Protein AF-A0A5A8ADT7-F1 (afdb_monomer_lite)

pLDDT: mean 79.93, std 19.68, range [33.81, 96.44]

Sequence (82 aa):
MKEIAYDNGFINRWELERYDAKWINKIGPLAKAFFDANPERLTDDDIEEICAGEQGEVDETYGNLHGFKELLESLNDYFNNH

Radius of gyration: 13.43 Å; chains: 1; bounding box: 29×23×39 Å

Structure (mmCIF, N/CA/C/O backbone):
data_AF-A0A5A8ADT7-F1
#
_entry.id   AF-A0A5A8ADT7-F1
#
loop_
_atom_site.group_PDB
_atom_site.id
_atom_site.type_symbol
_atom_site.label_atom_id
_atom_site.label_alt_id
_atom_site.label_comp_id
_atom_site.label_asym_id
_atom_site.label_entity_id
_atom_site.label_seq_id
_atom_site.pdbx_PDB_ins_code
_atom_site.Cartn_x
_atom_site.Cartn_y
_atom_site.Cartn_z
_atom_site.occupancy
_atom_site.B_iso_or_equiv
_atom_site.auth_seq_id
_atom_site.auth_comp_id
_atom_site.auth_asym_id
_atom_site.auth_atom_id
_atom_site.pdbx_PDB_model_num
ATOM 1 N N . MET A 1 1 ? -16.182 -3.265 -14.461 1.00 41.78 1 MET A N 1
ATOM 2 C CA . MET A 1 1 ? -14.857 -3.098 -13.816 1.00 41.78 1 MET A CA 1
ATOM 3 C C . MET A 1 1 ? -13.726 -2.942 -14.840 1.00 41.78 1 MET A C 1
ATOM 5 O O . MET A 1 1 ? -12.661 -3.513 -14.673 1.00 41.78 1 MET A O 1
ATOM 9 N N . LYS A 1 2 ? -13.953 -2.198 -15.931 1.00 39.06 2 LYS A N 1
ATOM 10 C CA . LYS A 1 2 ? -12.939 -1.877 -16.955 1.00 39.06 2 LYS A CA 1
ATOM 11 C C . LYS A 1 2 ? -12.834 -0.369 -17.211 1.00 39.06 2 LYS A C 1
ATOM 13 O O . LYS A 1 2 ? -12.050 0.031 -18.053 1.00 39.06 2 LYS A O 1
ATOM 18 N N . GLU A 1 3 ? -13.638 0.437 -16.522 1.00 33.81 3 GLU A N 1
ATOM 19 C CA . GLU A 1 3 ? -13.856 1.854 -16.840 1.00 33.81 3 GLU A CA 1
ATOM 20 C C . GLU A 1 3 ? -13.075 2.802 -15.920 1.00 33.81 3 GLU A C 1
ATOM 22 O O . GLU A 1 3 ? -12.819 3.928 -16.312 1.00 33.81 3 GLU A O 1
ATOM 27 N N . ILE A 1 4 ? -12.606 2.334 -14.760 1.00 43.91 4 ILE A N 1
ATOM 28 C CA . ILE A 1 4 ? -11.983 3.190 -13.732 1.00 43.91 4 ILE A CA 1
ATOM 29 C C . ILE A 1 4 ? -10.514 3.535 -14.066 1.00 43.91 4 ILE A C 1
ATOM 31 O O . ILE A 1 4 ? -9.990 4.544 -13.623 1.00 43.91 4 ILE A O 1
ATOM 35 N N . ALA A 1 5 ? -9.864 2.771 -14.952 1.00 41.09 5 ALA A N 1
ATOM 36 C CA . ALA A 1 5 ? -8.491 3.042 -15.401 1.00 41.09 5 ALA A CA 1
ATOM 37 C C . ALA A 1 5 ? -8.392 3.989 -16.621 1.00 41.09 5 ALA A C 1
ATOM 39 O O . ALA A 1 5 ? -7.292 4.233 -17.110 1.00 41.09 5 ALA A O 1
ATOM 40 N N . TYR A 1 6 ? -9.518 4.474 -17.163 1.00 41.12 6 TYR A N 1
ATOM 41 C CA . TYR A 1 6 ? -9.531 5.282 -18.392 1.00 41.12 6 TYR A CA 1
ATOM 42 C C . TYR A 1 6 ? -9.410 6.797 -18.161 1.00 41.12 6 TYR A C 1
ATOM 44 O O . TYR A 1 6 ? -9.050 7.494 -19.109 1.00 41.12 6 TYR A O 1
ATOM 52 N N . ASP A 1 7 ? -9.694 7.312 -16.959 1.00 38.78 7 ASP A N 1
ATOM 53 C CA . ASP A 1 7 ? -10.006 8.745 -16.793 1.00 38.78 7 ASP A CA 1
ATOM 54 C C . ASP A 1 7 ? -8.836 9.628 -16.307 1.00 38.78 7 ASP A C 1
ATOM 56 O O . ASP A 1 7 ? -8.877 10.842 -16.481 1.00 38.78 7 ASP A O 1
ATOM 60 N N . ASN A 1 8 ? -7.730 9.048 -15.816 1.00 42.09 8 ASN A N 1
ATOM 61 C CA . ASN A 1 8 ? -6.604 9.830 -15.263 1.00 42.09 8 ASN A CA 1
ATOM 62 C C . ASN A 1 8 ? -5.449 10.099 -16.255 1.00 42.09 8 ASN A C 1
ATOM 64 O O . ASN A 1 8 ? -4.409 10.627 -15.874 1.00 42.09 8 ASN A O 1
ATOM 68 N N . GLY A 1 9 ? -5.596 9.759 -17.542 1.00 46.44 9 GLY A N 1
ATOM 69 C CA . GLY A 1 9 ? -4.709 10.257 -18.609 1.00 46.44 9 GLY A CA 1
ATOM 70 C C . GLY A 1 9 ? -3.268 9.716 -18.677 1.00 46.44 9 GLY A C 1
ATOM 71 O O . GLY A 1 9 ? -2.532 10.147 -19.560 1.00 46.44 9 GLY A O 1
ATOM 72 N N . PHE A 1 10 ? -2.861 8.765 -17.830 1.00 46.94 10 PHE A N 1
ATOM 73 C CA . PHE A 1 10 ? -1.497 8.199 -17.857 1.00 46.94 10 PHE A CA 1
ATOM 74 C C . PHE A 1 10 ? -1.310 7.017 -18.826 1.00 46.94 10 PHE A C 1
ATOM 76 O O . PHE A 1 10 ? -0.208 6.779 -19.303 1.00 46.94 10 PHE A O 1
ATOM 83 N N . ILE A 1 11 ? -2.375 6.297 -19.200 1.00 47.81 11 ILE A N 1
ATOM 84 C CA . ILE A 1 11 ? -2.260 5.093 -20.039 1.00 47.81 11 ILE A CA 1
ATOM 85 C C . ILE A 1 11 ? -3.324 5.097 -21.136 1.00 47.81 11 ILE A C 1
ATOM 87 O O . ILE A 1 11 ? -4.523 4.972 -20.896 1.00 47.81 11 ILE A O 1
ATOM 91 N N . ASN A 1 12 ? -2.879 5.184 -22.385 1.00 44.75 12 ASN A N 1
ATOM 92 C CA . ASN A 1 12 ? -3.710 4.922 -23.555 1.00 44.75 12 ASN A CA 1
ATOM 93 C C . ASN A 1 12 ? -3.824 3.390 -23.743 1.00 44.75 12 ASN A C 1
ATOM 95 O O . ASN A 1 12 ? -2.830 2.680 -23.641 1.00 44.75 12 ASN A O 1
ATOM 99 N N . ARG A 1 13 ? -5.013 2.871 -24.097 1.00 42.75 13 ARG A N 1
ATOM 100 C CA . ARG A 1 13 ? -5.314 1.438 -24.367 1.00 42.75 13 ARG A CA 1
ATOM 101 C C . ARG A 1 13 ? -4.365 0.694 -25.337 1.00 42.75 13 ARG A C 1
ATOM 103 O O . ARG A 1 13 ? -4.513 -0.512 -25.525 1.00 42.75 13 ARG A O 1
ATOM 110 N N . TRP A 1 14 ? -3.464 1.408 -26.004 1.00 44.84 14 TRP A N 1
ATOM 111 C CA . TRP A 1 14 ? -2.480 0.925 -26.971 1.00 44.84 14 TRP A CA 1
ATOM 112 C C . TRP A 1 14 ? -1.033 0.943 -26.450 1.00 44.84 14 TRP A C 1
ATOM 114 O O . TRP A 1 14 ? -0.171 0.326 -27.071 1.00 44.84 14 TRP A O 1
ATOM 124 N N . GLU A 1 15 ? -0.767 1.594 -25.317 1.00 47.16 15 GLU A N 1
ATOM 125 C CA . GLU A 1 15 ? 0.545 1.673 -24.670 1.00 47.16 15 GLU A CA 1
ATOM 126 C C . GLU A 1 15 ? 0.402 1.218 -23.220 1.00 47.16 15 GLU A C 1
ATOM 128 O O . GLU A 1 15 ? 0.132 2.012 -22.332 1.00 47.16 15 GLU A O 1
ATOM 133 N N . LEU A 1 16 ? 0.552 -0.088 -22.975 1.00 50.91 16 LEU A N 1
ATOM 134 C CA . LEU A 1 16 ? 0.724 -0.594 -21.613 1.00 50.91 16 LEU A CA 1
ATOM 135 C C . LEU A 1 16 ? 1.968 0.078 -21.026 1.00 50.91 16 LEU A C 1
ATOM 137 O O . LEU A 1 16 ? 3.076 -0.228 -21.481 1.00 50.91 16 LEU A O 1
ATOM 141 N N . GLU A 1 17 ? 1.800 0.963 -20.040 1.00 54.97 17 GLU A N 1
ATOM 142 C CA . GLU A 1 17 ? 2.928 1.408 -19.226 1.00 54.97 17 GLU A CA 1
ATOM 143 C C . GLU A 1 17 ? 3.639 0.161 -18.701 1.00 54.97 17 GLU A C 1
ATOM 145 O O . GLU A 1 17 ? 3.065 -0.702 -18.029 1.00 54.97 17 GLU A O 1
ATOM 150 N N . ARG A 1 18 ? 4.898 0.011 -19.106 1.00 61.28 18 ARG A N 1
ATOM 151 C CA . ARG A 1 18 ? 5.744 -1.079 -18.639 1.00 61.28 18 ARG A CA 1
ATOM 152 C C . ARG A 1 18 ? 6.410 -0.613 -17.361 1.00 61.28 18 ARG A C 1
ATOM 154 O O . ARG A 1 18 ? 7.518 -0.089 -17.406 1.00 61.28 18 ARG A O 1
ATOM 161 N N . TYR A 1 19 ? 5.740 -0.817 -16.234 1.00 68.44 19 TYR A N 1
ATOM 162 C CA . TYR A 1 19 ? 6.399 -0.691 -14.940 1.00 68.44 19 TYR A CA 1
ATOM 163 C C . TYR A 1 19 ? 7.510 -1.742 -14.831 1.00 68.44 19 TYR A C 1
ATOM 165 O O . TYR A 1 19 ? 7.345 -2.885 -15.273 1.00 68.44 19 TYR A O 1
ATOM 173 N N . ASP A 1 20 ? 8.653 -1.361 -14.258 1.00 81.50 20 ASP A N 1
ATOM 174 C CA . ASP A 1 20 ? 9.751 -2.299 -14.032 1.00 81.50 20 ASP A CA 1
ATOM 175 C C . ASP A 1 20 ? 9.263 -3.439 -13.123 1.00 81.50 20 ASP A C 1
ATOM 177 O O . ASP A 1 20 ? 8.733 -3.214 -12.029 1.00 81.50 20 ASP A O 1
ATOM 181 N N . ALA A 1 21 ? 9.465 -4.683 -13.568 1.00 82.50 21 ALA A N 1
ATOM 182 C CA . ALA A 1 21 ? 9.097 -5.878 -12.820 1.00 82.50 21 ALA A CA 1
ATOM 183 C C . ALA A 1 21 ? 9.704 -5.891 -11.409 1.00 82.50 21 ALA A C 1
ATOM 185 O O . ALA A 1 21 ? 9.100 -6.446 -10.492 1.00 82.50 21 ALA A O 1
ATOM 186 N N . LYS A 1 22 ? 10.869 -5.259 -11.207 1.00 87.81 22 LYS A N 1
ATOM 187 C CA . LYS A 1 22 ? 11.471 -5.064 -9.884 1.00 87.81 22 LYS A CA 1
ATOM 188 C C . LYS A 1 22 ? 10.509 -4.355 -8.927 1.00 87.81 22 LYS A C 1
ATOM 190 O O . LYS A 1 22 ? 10.348 -4.812 -7.798 1.00 87.81 22 LYS A O 1
ATOM 195 N N . TRP A 1 23 ? 9.875 -3.269 -9.365 1.00 87.75 23 TRP A N 1
ATOM 196 C CA . TRP A 1 23 ? 8.978 -2.469 -8.531 1.00 87.75 23 TRP A CA 1
ATOM 197 C C . TRP A 1 23 ? 7.631 -3.146 -8.329 1.00 87.75 23 TRP A C 1
ATOM 199 O O . TRP A 1 23 ? 7.153 -3.193 -7.200 1.00 87.75 23 TRP A O 1
ATOM 209 N N . ILE A 1 24 ? 7.085 -3.786 -9.369 1.00 85.06 24 ILE A N 1
ATOM 210 C CA . ILE A 1 24 ? 5.863 -4.599 -9.250 1.00 85.06 24 ILE A CA 1
ATOM 211 C C . ILE A 1 24 ? 6.056 -5.702 -8.198 1.00 85.06 24 ILE A C 1
ATOM 213 O O . ILE A 1 24 ? 5.231 -5.864 -7.299 1.00 85.06 24 ILE A O 1
ATOM 217 N N . ASN A 1 25 ? 7.170 -6.437 -8.273 1.00 87.19 25 ASN A N 1
ATOM 218 C CA . ASN A 1 25 ? 7.470 -7.528 -7.344 1.00 87.19 25 ASN A CA 1
ATOM 219 C C . ASN A 1 25 ? 7.793 -7.043 -5.924 1.00 87.19 25 ASN A C 1
ATOM 221 O O . ASN A 1 25 ? 7.683 -7.828 -4.984 1.00 87.19 25 ASN A O 1
ATOM 225 N N . LYS A 1 26 ? 8.206 -5.780 -5.762 1.00 91.12 26 LYS A N 1
ATOM 226 C CA . LYS A 1 26 ? 8.507 -5.179 -4.458 1.00 91.12 26 LYS A CA 1
ATOM 227 C C . LYS A 1 26 ? 7.250 -4.612 -3.793 1.00 91.12 26 LYS A C 1
ATOM 229 O O . LYS A 1 26 ? 6.976 -4.946 -2.647 1.00 91.12 26 LYS A O 1
ATOM 234 N N . ILE A 1 27 ? 6.477 -3.802 -4.514 1.00 91.81 27 ILE A N 1
ATOM 235 C CA . ILE A 1 27 ? 5.310 -3.078 -3.986 1.00 91.81 27 ILE A CA 1
ATOM 236 C C . ILE A 1 27 ? 4.083 -3.989 -3.905 1.00 91.81 27 ILE A C 1
ATOM 238 O O . ILE A 1 27 ? 3.358 -3.945 -2.918 1.00 91.81 27 ILE A O 1
ATOM 242 N N . GLY A 1 28 ? 3.864 -4.860 -4.896 1.00 92.00 28 GLY A N 1
ATOM 243 C CA . GLY A 1 28 ? 2.664 -5.701 -4.979 1.00 92.00 28 GLY A CA 1
ATOM 244 C C . GLY A 1 28 ? 2.390 -6.542 -3.721 1.00 92.00 28 GLY A C 1
ATOM 245 O O . GLY A 1 28 ? 1.276 -6.492 -3.199 1.00 92.00 28 GLY A O 1
ATOM 246 N N . PRO A 1 29 ? 3.377 -7.287 -3.183 1.00 93.88 29 PRO A N 1
ATOM 247 C CA . PRO A 1 29 ? 3.197 -8.037 -1.941 1.00 93.88 29 PRO A CA 1
ATOM 248 C C . PRO A 1 29 ? 2.925 -7.154 -0.716 1.00 93.88 29 PRO A C 1
ATOM 250 O O . PRO A 1 29 ? 2.155 -7.561 0.150 1.00 93.88 29 PRO A O 1
ATOM 253 N N . LEU A 1 30 ? 3.523 -5.959 -0.646 1.00 94.06 30 LEU A N 1
ATOM 254 C CA . LEU A 1 30 ? 3.326 -5.011 0.457 1.00 94.06 30 LEU A CA 1
ATOM 255 C C . LEU A 1 30 ? 1.924 -4.403 0.419 1.00 94.06 30 LEU A C 1
ATOM 257 O O . LEU A 1 30 ? 1.230 -4.407 1.430 1.00 94.06 30 LEU A O 1
ATOM 261 N N . ALA A 1 31 ? 1.474 -3.976 -0.762 1.00 93.56 31 ALA A N 1
ATOM 262 C CA . ALA A 1 31 ? 0.115 -3.490 -0.972 1.00 93.56 31 ALA A CA 1
ATOM 263 C C . ALA A 1 31 ? -0.907 -4.578 -0.623 1.00 93.56 31 ALA A C 1
ATOM 265 O O . ALA A 1 31 ? -1.864 -4.331 0.107 1.00 93.56 31 ALA A O 1
ATOM 266 N N . LYS A 1 32 ? -0.661 -5.820 -1.062 1.00 92.50 32 LYS A N 1
ATOM 267 C CA . LYS A 1 32 ? -1.502 -6.956 -0.686 1.00 92.50 32 LYS A CA 1
ATOM 268 C C . LYS A 1 32 ? -1.544 -7.164 0.831 1.00 92.50 32 LYS A C 1
ATOM 270 O O . LYS A 1 32 ? -2.629 -7.335 1.371 1.00 92.50 32 LYS A O 1
ATOM 275 N N . ALA A 1 33 ? -0.398 -7.154 1.511 1.00 93.81 33 ALA A N 1
ATOM 276 C CA . ALA A 1 33 ? -0.346 -7.332 2.960 1.00 93.81 33 ALA A CA 1
ATOM 277 C C . ALA A 1 33 ? -1.094 -6.216 3.709 1.00 93.81 33 ALA A C 1
ATOM 279 O O . ALA A 1 33 ? -1.824 -6.502 4.655 1.00 93.81 33 ALA A O 1
ATOM 280 N N . PHE A 1 34 ? -0.957 -4.968 3.254 1.00 96.44 34 PHE A N 1
ATOM 281 C CA . PHE A 1 34 ? -1.666 -3.820 3.813 1.00 96.44 34 PHE A CA 1
ATOM 282 C C . PHE A 1 34 ? -3.189 -3.956 3.664 1.00 96.44 34 PHE A C 1
ATOM 284 O O . PHE A 1 34 ? -3.905 -3.869 4.660 1.00 96.44 34 PHE A O 1
ATOM 291 N N . PHE A 1 35 ? -3.699 -4.237 2.462 1.00 96.06 35 PHE A N 1
ATOM 292 C CA . PHE A 1 35 ? -5.147 -4.356 2.240 1.00 96.06 35 PHE A CA 1
ATOM 293 C C . PHE A 1 35 ? -5.748 -5.653 2.796 1.00 96.06 35 PHE A C 1
ATOM 295 O O . PHE A 1 35 ? -6.911 -5.665 3.180 1.00 96.06 35 PHE A O 1
ATOM 302 N N . ASP A 1 36 ? -4.977 -6.738 2.906 1.00 94.81 36 ASP A N 1
ATOM 303 C CA . ASP A 1 36 ? -5.428 -7.938 3.621 1.00 94.81 36 ASP A CA 1
ATOM 304 C C . ASP A 1 36 ? -5.608 -7.655 5.127 1.00 94.81 36 ASP A C 1
ATOM 306 O O . ASP A 1 36 ? -6.496 -8.228 5.760 1.00 94.81 36 ASP A O 1
ATOM 310 N N . ALA A 1 37 ? -4.771 -6.784 5.706 1.00 95.75 37 ALA A N 1
ATOM 311 C CA . ALA A 1 37 ? -4.846 -6.385 7.112 1.00 95.75 37 ALA A CA 1
ATOM 312 C C . ALA A 1 37 ? -5.889 -5.286 7.382 1.00 95.75 37 ALA A C 1
ATOM 314 O O . ALA A 1 37 ? -6.413 -5.222 8.493 1.00 95.75 37 ALA A O 1
ATOM 315 N N . ASN A 1 38 ? -6.194 -4.456 6.380 1.00 95.25 38 ASN A N 1
ATOM 316 C CA . ASN A 1 38 ? -7.120 -3.323 6.464 1.00 95.25 38 ASN A CA 1
ATOM 317 C C . ASN A 1 38 ? -8.108 -3.361 5.272 1.00 95.25 38 ASN A C 1
ATOM 319 O O . ASN A 1 38 ? -8.062 -2.495 4.395 1.00 95.25 38 ASN A O 1
ATOM 323 N N . PRO A 1 39 ? -8.966 -4.393 5.166 1.00 95.81 39 PRO A N 1
ATOM 324 C CA . PRO A 1 39 ? -9.795 -4.631 3.979 1.00 95.81 39 PRO A CA 1
ATOM 325 C C . PRO A 1 39 ? -10.818 -3.525 3.701 1.00 95.81 39 PRO A C 1
ATOM 327 O O . PRO A 1 39 ? -11.233 -3.348 2.559 1.00 95.81 39 PRO A O 1
ATOM 330 N N . GLU A 1 40 ? -11.219 -2.764 4.718 1.00 95.12 40 GLU A N 1
ATOM 331 C CA . GLU A 1 40 ? -12.087 -1.593 4.583 1.00 95.12 40 GLU A CA 1
ATOM 332 C C . GLU A 1 40 ? -11.433 -0.431 3.829 1.00 95.12 40 GLU A C 1
ATOM 334 O O . GLU A 1 40 ? -12.145 0.461 3.380 1.00 95.12 40 GLU A O 1
ATOM 339 N N . ARG A 1 41 ? -10.103 -0.460 3.683 1.00 93.44 41 ARG A N 1
ATOM 340 C CA . ARG A 1 41 ? -9.302 0.538 2.967 1.00 93.44 41 ARG A CA 1
ATOM 341 C C . ARG A 1 41 ? -9.031 0.167 1.518 1.00 93.44 41 ARG A C 1
ATOM 343 O O . ARG A 1 41 ? -8.324 0.884 0.829 1.00 93.44 41 ARG A O 1
ATOM 350 N N . LEU A 1 42 ? -9.539 -0.967 1.032 1.00 92.94 42 LEU A N 1
ATOM 351 C CA . LEU A 1 42 ? -9.396 -1.337 -0.375 1.00 92.94 42 LEU A CA 1
ATOM 352 C C . LEU A 1 42 ? -10.468 -0.627 -1.214 1.00 92.94 42 LEU A C 1
ATOM 354 O O . LEU A 1 42 ? -11.399 -1.257 -1.724 1.00 92.94 42 LEU A O 1
ATOM 358 N N . THR A 1 43 ? -10.342 0.691 -1.326 1.00 92.62 43 THR A N 1
ATOM 359 C CA . THR A 1 43 ? -11.175 1.538 -2.184 1.00 92.62 43 THR A CA 1
ATOM 360 C C . THR A 1 43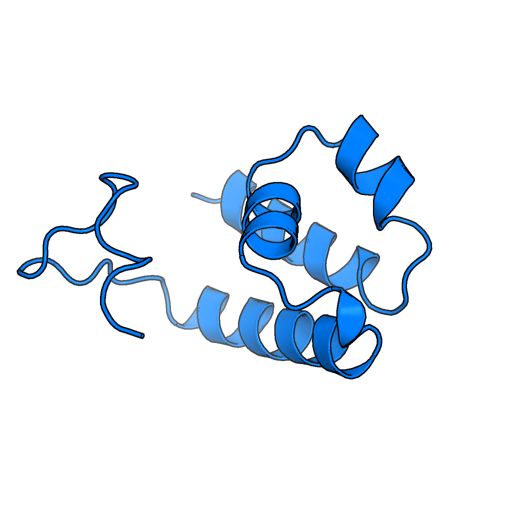 ? -10.306 2.290 -3.186 1.00 92.62 43 THR A C 1
ATOM 362 O O . THR A 1 43 ? -9.102 2.434 -2.982 1.00 92.62 43 THR A O 1
ATOM 365 N N . ASP A 1 44 ? -10.904 2.742 -4.289 1.00 89.50 44 ASP A N 1
ATOM 366 C CA . ASP A 1 44 ? -10.171 3.514 -5.299 1.00 89.50 44 ASP A CA 1
ATOM 367 C C . ASP A 1 44 ? -9.632 4.832 -4.705 1.00 89.50 44 ASP A C 1
ATOM 369 O O . ASP A 1 44 ? -8.489 5.191 -4.981 1.00 89.50 44 ASP A O 1
ATOM 373 N N . ASP A 1 45 ? -10.403 5.475 -3.818 1.00 91.31 45 ASP A N 1
ATOM 374 C CA . ASP A 1 45 ? -10.018 6.715 -3.132 1.00 91.31 45 ASP A CA 1
ATOM 375 C C . ASP A 1 45 ? -8.813 6.496 -2.200 1.00 91.31 45 ASP A C 1
ATOM 377 O O . ASP A 1 45 ? -7.839 7.241 -2.270 1.00 91.31 45 ASP A O 1
ATOM 381 N N . ASP A 1 46 ? -8.832 5.441 -1.370 1.00 91.94 46 ASP A N 1
ATOM 382 C CA . ASP A 1 46 ? -7.701 5.125 -0.481 1.00 91.94 46 ASP A CA 1
ATOM 383 C C . ASP A 1 46 ? -6.441 4.773 -1.306 1.00 91.94 46 ASP A C 1
ATOM 385 O O . ASP A 1 46 ? -5.324 5.138 -0.938 1.00 91.94 46 ASP A O 1
ATOM 389 N N . ILE A 1 47 ? -6.588 4.066 -2.438 1.00 90.12 47 ILE A N 1
ATOM 390 C CA . ILE A 1 47 ? -5.461 3.740 -3.329 1.00 90.12 47 ILE A CA 1
ATOM 391 C C . ILE A 1 47 ? -4.860 5.018 -3.925 1.00 90.12 47 ILE A C 1
ATOM 393 O O . ILE A 1 47 ? -3.633 5.151 -3.954 1.00 90.12 47 ILE A O 1
ATOM 397 N N . GLU A 1 48 ? -5.695 5.940 -4.404 1.00 88.69 48 GLU A N 1
ATOM 398 C CA . GLU A 1 48 ? -5.252 7.222 -4.956 1.00 88.69 48 GLU A CA 1
ATOM 399 C C . GLU A 1 48 ? -4.557 8.074 -3.888 1.00 88.69 48 GLU A C 1
ATOM 401 O O . GLU A 1 48 ? -3.443 8.549 -4.117 1.00 88.69 48 GLU A O 1
ATOM 406 N N . GLU A 1 49 ? -5.150 8.194 -2.700 1.00 91.25 49 GLU A N 1
ATOM 407 C CA . GLU A 1 49 ? -4.608 8.981 -1.590 1.00 91.25 49 GLU A CA 1
ATOM 408 C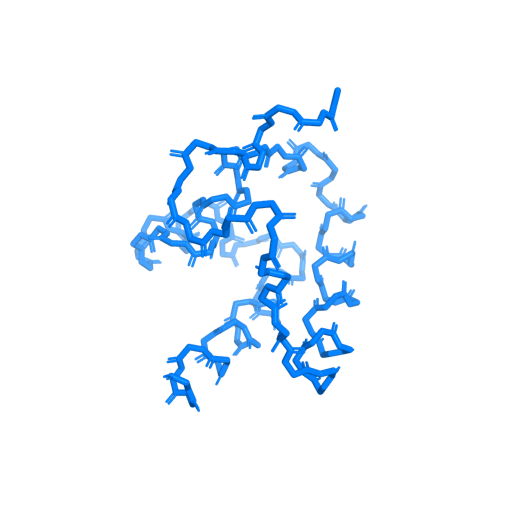 C . GLU A 1 49 ? -3.259 8.432 -1.107 1.00 91.25 49 GLU A C 1
ATOM 410 O O . GLU A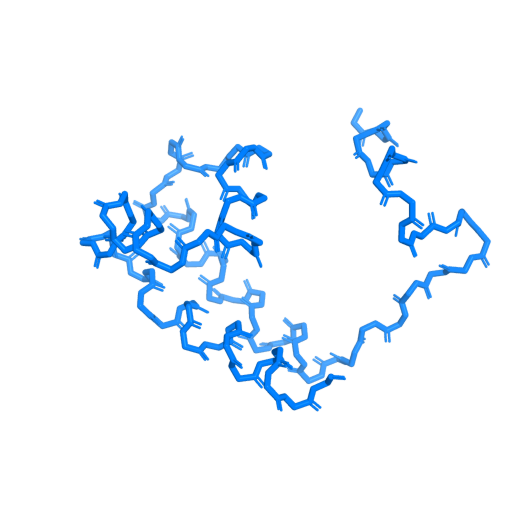 1 49 ? -2.305 9.188 -0.946 1.00 91.25 49 GLU A O 1
ATOM 415 N N . ILE A 1 50 ? -3.113 7.112 -0.966 1.00 90.88 50 ILE A N 1
ATOM 416 C CA . ILE A 1 50 ? -1.834 6.489 -0.5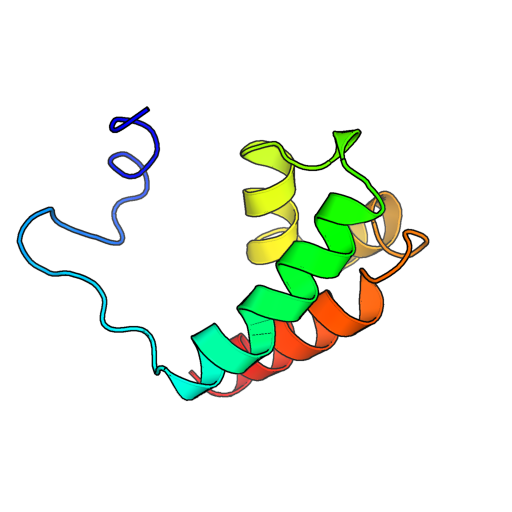84 1.00 90.88 50 ILE A CA 1
ATOM 417 C C . ILE A 1 50 ? -0.744 6.724 -1.644 1.00 90.88 50 ILE A C 1
ATOM 419 O O . ILE A 1 50 ? 0.435 6.836 -1.303 1.00 90.88 50 ILE A O 1
ATOM 423 N N . CYS A 1 51 ? -1.110 6.764 -2.928 1.00 86.31 51 CYS A N 1
ATOM 424 C CA . CYS A 1 51 ? -0.146 6.900 -4.023 1.00 86.31 51 CYS A CA 1
ATOM 425 C C . CYS A 1 51 ? 0.221 8.355 -4.346 1.00 86.31 51 CYS A C 1
ATOM 427 O O . CYS A 1 51 ? 1.332 8.595 -4.818 1.00 86.31 51 CYS A O 1
ATOM 429 N N . ALA A 1 52 ? -0.704 9.297 -4.160 1.00 81.69 52 ALA A N 1
ATOM 430 C CA . ALA A 1 52 ? -0.592 10.667 -4.665 1.00 81.69 52 ALA A CA 1
ATOM 431 C C . ALA A 1 52 ? -0.981 11.757 -3.648 1.00 81.69 52 ALA A C 1
ATOM 433 O O . ALA A 1 52 ? -0.863 12.943 -3.963 1.00 81.69 52 ALA A O 1
ATOM 434 N N . GLY A 1 53 ? -1.446 11.381 -2.455 1.00 81.00 53 GLY A N 1
ATOM 435 C CA . GLY A 1 53 ? -1.842 12.306 -1.397 1.00 81.00 53 GLY A CA 1
ATOM 436 C C . GLY A 1 53 ? -0.665 13.038 -0.753 1.00 81.00 53 GLY A C 1
ATOM 437 O O . GLY A 1 53 ? 0.505 12.670 -0.898 1.00 81.00 53 GLY A O 1
ATOM 438 N N . GLU A 1 54 ? -0.975 14.106 -0.018 1.00 84.25 54 GLU A N 1
ATOM 439 C CA . GLU A 1 54 ? 0.033 14.854 0.727 1.00 84.25 54 GLU A CA 1
ATOM 440 C C . GLU A 1 54 ? 0.494 14.050 1.950 1.00 84.25 54 GLU A C 1
ATOM 442 O O . GLU A 1 54 ? -0.317 13.533 2.715 1.00 84.25 54 GLU A O 1
ATOM 447 N N . GLN A 1 55 ? 1.810 13.964 2.168 1.00 82.00 55 GLN A N 1
ATOM 448 C CA . GLN A 1 55 ? 2.376 13.072 3.184 1.00 82.00 55 GLN A CA 1
ATOM 449 C C . GLN A 1 55 ? 1.824 13.312 4.601 1.00 82.00 55 GLN A C 1
ATOM 451 O O . GLN A 1 55 ? 1.689 12.359 5.361 1.00 82.00 55 GLN A O 1
ATOM 456 N N . GLY A 1 56 ? 1.482 14.556 4.953 1.00 84.38 56 GLY A N 1
ATOM 457 C CA . GLY A 1 56 ? 0.861 14.865 6.245 1.00 84.38 56 GLY A CA 1
ATOM 458 C C . GLY A 1 56 ? -0.529 14.245 6.404 1.00 84.38 56 GLY A C 1
ATOM 459 O O . GLY A 1 56 ? -0.801 13.614 7.420 1.00 84.38 56 GLY A O 1
ATOM 460 N N . GLU A 1 57 ? -1.380 14.371 5.386 1.00 86.50 57 GLU A N 1
ATOM 461 C CA . GLU A 1 57 ? -2.748 13.831 5.387 1.00 86.50 57 GLU A CA 1
ATOM 462 C C . GLU A 1 57 ? -2.734 12.296 5.345 1.00 86.50 57 GLU A C 1
ATOM 464 O O . GLU A 1 57 ? -3.460 11.620 6.080 1.00 86.50 57 GLU A O 1
ATOM 469 N N . VAL A 1 58 ? -1.815 11.738 4.556 1.00 89.94 58 VAL A N 1
ATOM 470 C CA . VAL A 1 58 ? -1.603 10.296 4.440 1.00 89.94 58 VAL A CA 1
ATOM 471 C C . VAL A 1 58 ? -1.104 9.693 5.765 1.00 89.94 58 VAL A C 1
ATOM 473 O O . VAL A 1 58 ? -1.630 8.674 6.219 1.00 89.94 58 VAL A O 1
ATOM 476 N N . ASP A 1 59 ? -0.126 10.308 6.435 1.00 90.75 59 ASP A N 1
ATOM 477 C CA . ASP A 1 59 ? 0.360 9.813 7.732 1.00 90.75 59 ASP A CA 1
ATOM 478 C C . ASP A 1 59 ? -0.709 9.935 8.831 1.00 90.75 59 ASP A C 1
ATOM 480 O O . ASP A 1 59 ? -0.816 9.048 9.684 1.00 90.75 59 ASP A O 1
ATOM 484 N N . GLU A 1 60 ? -1.531 10.988 8.816 1.00 93.25 60 GLU A N 1
ATOM 485 C CA . GLU A 1 60 ? -2.640 11.145 9.764 1.00 93.25 60 GLU A CA 1
ATOM 486 C C . GLU A 1 60 ? -3.692 10.035 9.613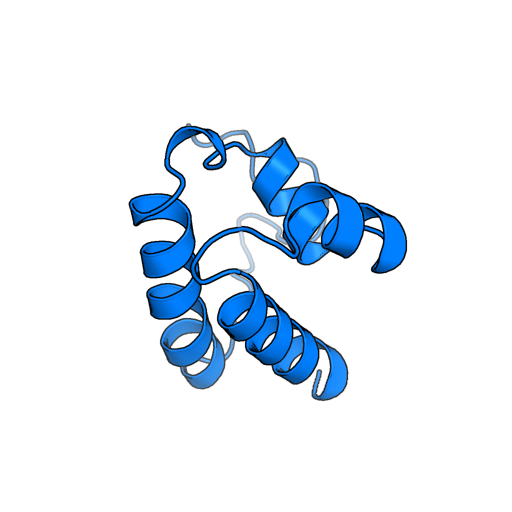 1.00 93.25 60 GLU A C 1
ATOM 488 O O . GLU A 1 60 ? -4.166 9.490 10.618 1.00 93.25 60 GLU A O 1
ATOM 493 N N . THR A 1 61 ? -4.020 9.661 8.376 1.00 93.06 61 THR A N 1
ATOM 494 C CA . THR A 1 61 ? -5.077 8.684 8.075 1.00 93.06 61 THR A CA 1
ATOM 495 C C . THR A 1 61 ? -4.595 7.235 8.172 1.00 93.06 61 THR A C 1
ATOM 497 O O . THR A 1 61 ? -5.292 6.387 8.742 1.00 93.06 61 THR A O 1
ATOM 500 N N . TYR A 1 62 ? -3.402 6.933 7.652 1.00 94.69 62 TYR A N 1
ATOM 501 C CA . TYR A 1 62 ? -2.913 5.561 7.469 1.00 94.69 62 TYR A CA 1
ATOM 502 C C . TYR A 1 62 ? -1.682 5.225 8.319 1.00 94.69 62 TYR A C 1
ATOM 504 O O . TYR A 1 62 ? -1.396 4.045 8.523 1.00 94.69 62 TYR A O 1
ATOM 512 N N . GLY A 1 63 ? -0.983 6.219 8.881 1.00 93.06 63 GLY A N 1
ATOM 513 C CA . GLY A 1 63 ? 0.305 6.063 9.577 1.00 93.06 63 GLY A CA 1
ATOM 514 C C . GLY A 1 63 ? 0.324 5.027 10.707 1.00 93.06 63 GLY A C 1
ATOM 515 O O . GLY A 1 63 ? 1.362 4.430 10.994 1.00 93.06 63 GLY A O 1
ATOM 516 N N . ASN A 1 64 ? -0.830 4.779 11.333 1.00 95.31 64 ASN A N 1
ATOM 517 C CA . ASN A 1 64 ? -0.983 3.819 12.432 1.00 95.31 64 ASN A CA 1
ATOM 518 C C . ASN A 1 64 ? -1.509 2.439 11.994 1.00 95.31 64 ASN A C 1
ATOM 520 O O . ASN A 1 64 ? -1.662 1.550 12.837 1.00 95.31 64 ASN A O 1
ATOM 524 N N . LEU A 1 65 ? -1.815 2.249 10.709 1.00 96.31 65 LEU A N 1
ATOM 525 C CA . LEU A 1 65 ? -2.363 1.004 10.179 1.00 96.31 65 LEU A CA 1
ATOM 526 C C . LEU A 1 65 ? -1.261 -0.021 9.907 1.00 96.31 65 LEU A C 1
ATOM 528 O O . LEU A 1 65 ? -0.142 0.299 9.498 1.00 96.31 65 LEU A O 1
ATOM 532 N N . HIS A 1 66 ? -1.585 -1.292 10.136 1.00 95.88 66 HIS A N 1
ATOM 533 C CA . HIS A 1 66 ? -0.613 -2.369 9.995 1.00 95.88 66 HIS A CA 1
ATOM 534 C C . HIS A 1 66 ? -0.154 -2.513 8.539 1.00 95.88 66 HIS A C 1
ATOM 536 O O . HIS A 1 66 ? -0.985 -2.629 7.640 1.00 95.88 66 HIS A O 1
ATOM 542 N N . GLY A 1 67 ? 1.163 -2.534 8.319 1.00 94.06 67 GLY A N 1
ATOM 543 C CA . GLY A 1 67 ? 1.775 -2.687 6.996 1.00 94.06 67 GLY A CA 1
ATOM 544 C C . GLY A 1 67 ? 1.859 -1.401 6.167 1.00 94.06 67 GLY A C 1
ATOM 545 O O . GLY A 1 67 ? 2.432 -1.426 5.078 1.00 94.06 67 GLY A O 1
ATOM 546 N N . PHE A 1 68 ? 1.309 -0.281 6.654 1.00 96.12 68 PHE A N 1
ATOM 547 C CA . PHE A 1 68 ? 1.310 0.977 5.907 1.00 96.12 68 PHE A CA 1
ATOM 548 C C . PHE A 1 68 ? 2.717 1.562 5.759 1.00 96.12 68 PHE A C 1
ATOM 550 O O . PHE A 1 68 ? 3.114 1.967 4.671 1.00 96.12 68 PHE A O 1
ATOM 557 N N . LYS A 1 69 ? 3.502 1.561 6.840 1.00 94.75 69 LYS A N 1
ATOM 558 C CA . LYS A 1 69 ? 4.845 2.147 6.842 1.00 94.75 69 LYS A CA 1
ATOM 559 C C . LYS A 1 69 ? 5.763 1.478 5.817 1.00 94.75 69 LYS A C 1
ATOM 561 O O . LYS A 1 69 ? 6.449 2.166 5.066 1.00 94.75 69 LYS A O 1
ATOM 566 N N . GLU A 1 70 ? 5.759 0.149 5.759 1.00 95.00 70 GLU A N 1
ATOM 567 C CA . GLU A 1 70 ? 6.562 -0.612 4.802 1.00 95.00 70 GLU A CA 1
ATOM 568 C C . GLU A 1 70 ? 6.124 -0.355 3.353 1.00 95.00 70 GLU A C 1
ATOM 570 O O . GLU A 1 70 ? 6.966 -0.249 2.455 1.00 95.00 70 GLU A O 1
ATOM 575 N N . LEU A 1 71 ? 4.813 -0.228 3.122 1.00 94.44 71 LEU A N 1
ATOM 576 C CA . LEU A 1 71 ? 4.260 0.136 1.820 1.00 94.44 71 LEU A CA 1
ATOM 577 C C . LEU A 1 71 ? 4.709 1.545 1.404 1.00 94.44 71 LEU A C 1
ATOM 579 O O . LEU A 1 71 ? 5.251 1.707 0.309 1.00 94.44 71 LEU A O 1
ATOM 583 N N . LEU A 1 72 ? 4.553 2.532 2.289 1.00 93.19 72 LEU A N 1
ATOM 584 C CA . LEU A 1 72 ? 4.922 3.925 2.045 1.00 93.19 72 LEU A CA 1
ATOM 585 C C . LEU A 1 72 ? 6.424 4.077 1.771 1.00 93.19 72 LEU A C 1
ATOM 587 O O . LEU A 1 72 ? 6.815 4.763 0.831 1.00 93.19 72 LEU A O 1
ATOM 591 N N . GLU A 1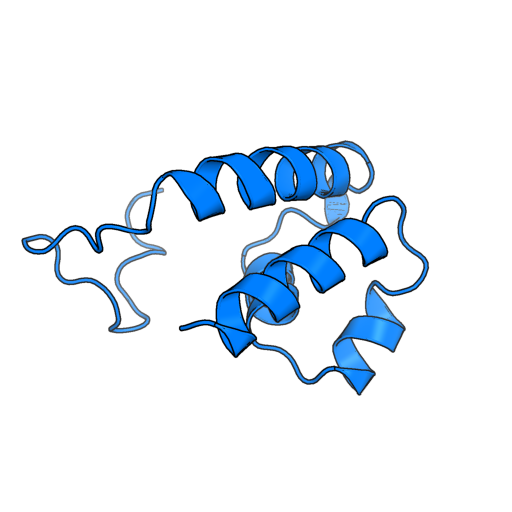 73 ? 7.284 3.399 2.534 1.00 92.94 73 GLU A N 1
ATOM 592 C CA . GLU A 1 73 ? 8.731 3.394 2.287 1.00 92.94 73 GLU A CA 1
ATOM 593 C C . GLU A 1 73 ? 9.068 2.851 0.890 1.00 92.94 73 GLU A C 1
ATOM 595 O O . GLU A 1 73 ? 9.915 3.412 0.191 1.00 92.94 73 GLU A O 1
ATOM 600 N N . SER A 1 74 ? 8.393 1.786 0.443 1.00 92.06 74 SER A N 1
ATOM 601 C CA . SER A 1 74 ? 8.628 1.225 -0.889 1.00 92.06 74 SER A CA 1
ATOM 602 C C . SER A 1 74 ? 8.071 2.091 -2.020 1.00 92.06 74 SER A C 1
ATOM 604 O O . SER A 1 74 ? 8.663 2.096 -3.101 1.00 92.06 74 SER A O 1
ATOM 606 N N . LEU A 1 75 ? 6.952 2.785 -1.802 1.00 89.94 75 LEU A N 1
ATOM 607 C CA . LEU A 1 75 ? 6.392 3.745 -2.756 1.00 89.94 75 LEU A CA 1
ATOM 608 C C . LEU A 1 75 ? 7.301 4.968 -2.886 1.00 89.94 75 LEU A C 1
ATOM 610 O O . LEU A 1 75 ? 7.668 5.343 -3.996 1.00 89.94 75 LEU A O 1
ATOM 614 N N . ASN A 1 76 ? 7.768 5.518 -1.765 1.00 89.94 76 ASN A N 1
ATOM 615 C CA . ASN A 1 76 ? 8.735 6.612 -1.760 1.00 89.94 76 ASN A CA 1
ATOM 616 C C . ASN A 1 76 ? 10.039 6.219 -2.463 1.00 89.94 76 ASN A C 1
ATOM 618 O O . ASN A 1 76 ? 10.600 7.012 -3.212 1.00 89.94 76 ASN A O 1
ATOM 622 N N . ASP A 1 77 ? 10.533 4.996 -2.266 1.00 90.12 77 ASP A N 1
ATOM 623 C CA . ASP A 1 77 ? 11.712 4.502 -2.987 1.00 90.12 77 ASP A CA 1
ATOM 624 C C . ASP A 1 77 ? 11.462 4.408 -4.504 1.00 90.12 77 ASP A C 1
ATOM 626 O O . ASP A 1 77 ? 12.344 4.743 -5.290 1.00 90.12 77 ASP A O 1
ATOM 630 N N . TYR A 1 78 ? 10.261 4.013 -4.933 1.00 87.44 78 TYR A N 1
ATOM 631 C CA . TYR A 1 78 ? 9.886 4.016 -6.349 1.00 87.44 78 TYR A CA 1
ATOM 632 C C . TYR A 1 78 ? 9.873 5.434 -6.934 1.00 87.44 78 TYR A C 1
ATOM 634 O O . TYR A 1 78 ? 10.564 5.677 -7.922 1.00 87.44 78 TYR A O 1
ATOM 642 N N . PHE A 1 79 ? 9.167 6.374 -6.299 1.00 83.25 79 PHE A N 1
ATOM 643 C CA . PHE A 1 79 ? 9.019 7.749 -6.792 1.00 83.25 79 PHE A CA 1
ATOM 644 C C . PHE A 1 79 ? 10.290 8.600 -6.678 1.00 83.25 79 PHE A C 1
ATOM 646 O O . PHE A 1 79 ? 10.460 9.545 -7.434 1.00 83.25 79 PHE A O 1
ATOM 653 N N . ASN A 1 80 ? 11.209 8.281 -5.763 1.00 84.25 80 ASN A N 1
ATOM 654 C CA . ASN A 1 80 ? 12.491 8.991 -5.666 1.00 84.25 80 ASN A CA 1
ATOM 655 C C . ASN A 1 80 ? 13.530 8.515 -6.696 1.00 84.25 80 ASN A C 1
ATOM 657 O O . ASN A 1 80 ? 14.542 9.187 -6.899 1.00 84.25 80 ASN A O 1
ATOM 661 N N . ASN A 1 81 ? 13.325 7.345 -7.308 1.00 76.06 81 ASN A N 1
ATOM 662 C CA . ASN A 1 81 ? 14.258 6.741 -8.264 1.00 76.06 81 ASN A CA 1
ATOM 663 C C . ASN A 1 81 ? 13.706 6.681 -9.704 1.00 76.06 81 ASN A C 1
ATOM 665 O O . ASN A 1 81 ? 14.350 6.070 -10.564 1.00 76.06 81 ASN A O 1
ATOM 669 N N . HIS A 1 82 ? 12.554 7.303 -9.972 1.00 57.62 82 HIS A N 1
ATOM 670 C CA . HIS A 1 82 ? 11.922 7.437 -11.288 1.00 57.62 82 HIS A CA 1
ATOM 671 C C . HIS A 1 82 ? 11.440 8.865 -11.523 1.00 57.62 82 HIS A C 1
ATOM 673 O O . HIS A 1 82 ? 11.518 9.292 -12.698 1.00 57.62 82 HIS A O 1
#

Foldseek 3Di:
DPPPVPPPPPDDPVDDPDDPVVLCVQQVVLVVVQCVQVVVQPDPVSVCCLQPNDPVVNCVVPVPGPSSVSNSVSSCVVVVVD

Secondary structure (DSSP, 8-state):
--STTSSSSS--TT------HHHHHHHHHHHHHHHHH-GGG-SHHHHHHHHHS-HHHHHHHHTTSTTHHHHHHHHHHHHH--